Protein AF-A0A924HPS9-F1 (afdb_monomer)

Secondary structure (DSSP, 8-state):
--HHHHHHHHHHHHHHHHHHHHHHHHHHHHHHHHHHHHHTS-GGGHHHHHHHHHHHHHS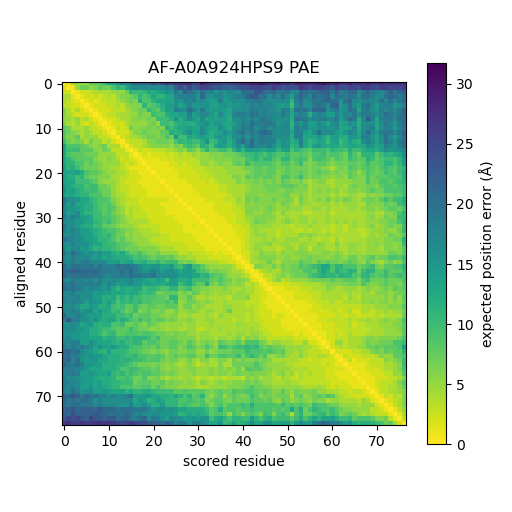HHHHHHHIIIIIHHHHH-

pLDDT: mean 79.34, std 7.2, range [49.47, 89.56]

Solvent-accessible surface area (backbone atoms only — not comparable to full-atom values): 4347 Å² total; per-residue (Å²): 134,62,70,71,57,55,51,52,52,53,51,54,53,52,56,51,49,52,53,52,52,52,52,51,53,55,48,52,53,50,51,54,51,50,46,56,57,52,65,69,51,65,76,94,44,50,67,62,39,52,53,52,47,49,38,30,65,77,34,56,65,65,23,45,52,46,34,69,72,51,40,56,59,69,70,73,107

Sequence (77 aa):
MNISIIFNFKLFTMDGLVFVYLIVAVWILLSIRAIIEISKFSYKMRMKKLIWTNLVIIFPFGGLIAYYLFGKQNLSA

Foldseek 3Di:
DDPVVVVVVVVVVVVVVVVVVVVVVVLVVLLVVLLVVLVPFDPVCVVLSVVLNVLCVVPVVVSSVCCVPPVVVVRVD

Mean predicted aligned error: 8.58 Å

Radius of gyration: 19.3 Å; Cα contacts (8 Å, |Δi|>4): 35; chains: 1; bounding box: 45×17×53 Å

Structure (mmCIF, N/CA/C/O backbone):
data_AF-A0A924HPS9-F1
#
_entry.id   AF-A0A924HPS9-F1
#
loop_
_atom_site.group_PDB
_atom_site.id
_atom_site.type_symbol
_atom_site.label_atom_id
_atom_site.label_alt_id
_atom_site.label_comp_id
_atom_site.label_asym_id
_atom_site.label_entity_id
_atom_site.label_seq_id
_atom_site.pdbx_PDB_ins_code
_atom_site.Cartn_x
_atom_site.Cartn_y
_atom_site.Cartn_z
_atom_site.occupancy
_atom_site.B_iso_or_equiv
_atom_site.auth_seq_id
_atom_site.auth_comp_id
_atom_site.auth_asym_id
_atom_site.auth_atom_id
_atom_site.pdbx_PDB_model_num
ATOM 1 N N . MET A 1 1 ? 29.719 6.924 -33.215 1.00 62.09 1 MET A N 1
ATOM 2 C CA . MET A 1 1 ? 28.765 6.272 -32.288 1.00 62.09 1 MET A CA 1
ATOM 3 C C . MET A 1 1 ? 27.763 5.485 -33.121 1.00 62.09 1 MET A C 1
ATOM 5 O O . MET A 1 1 ? 27.246 6.045 -34.077 1.00 62.09 1 MET A O 1
ATOM 9 N N . ASN A 1 2 ? 27.577 4.190 -32.855 1.00 83.25 2 ASN A N 1
ATOM 10 C CA . ASN A 1 2 ? 26.845 3.284 -33.750 1.00 83.25 2 ASN A CA 1
ATOM 11 C C . ASN A 1 2 ? 25.324 3.405 -33.524 1.00 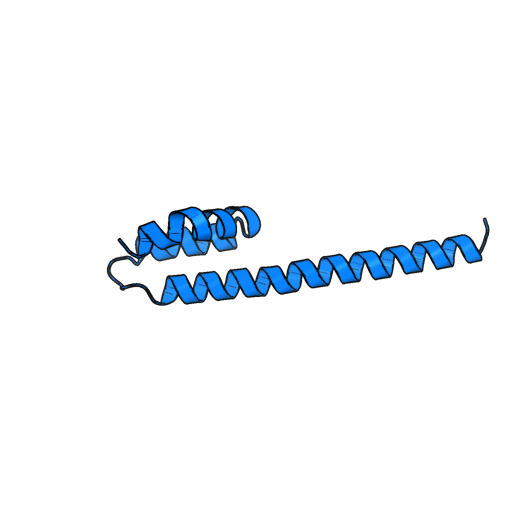83.25 2 ASN A C 1
ATOM 13 O O . ASN A 1 2 ? 24.858 3.241 -32.398 1.00 83.25 2 ASN A O 1
ATOM 17 N N . ILE A 1 3 ? 24.549 3.704 -34.569 1.00 76.62 3 ILE A N 1
ATOM 18 C CA . ILE A 1 3 ? 23.095 3.964 -34.479 1.00 76.62 3 ILE A CA 1
ATOM 19 C C . ILE A 1 3 ? 22.321 2.754 -33.931 1.00 76.62 3 ILE A C 1
ATOM 21 O O . ILE A 1 3 ? 21.374 2.911 -33.160 1.00 76.62 3 ILE A O 1
ATOM 25 N N . SER A 1 4 ? 22.783 1.543 -34.230 1.00 76.69 4 SER A N 1
ATOM 26 C CA . SER A 1 4 ? 22.244 0.284 -33.705 1.00 76.69 4 SER A CA 1
ATOM 27 C C . SER A 1 4 ? 22.451 0.104 -32.193 1.00 76.69 4 SER A C 1
ATOM 29 O O . SER A 1 4 ? 21.622 -0.530 -31.541 1.00 76.69 4 SER A O 1
ATOM 31 N N . ILE A 1 5 ? 23.494 0.703 -31.604 1.00 76.00 5 ILE A N 1
ATOM 32 C CA . ILE A 1 5 ? 23.725 0.684 -30.146 1.00 76.00 5 ILE A CA 1
ATOM 33 C C . ILE A 1 5 ? 22.725 1.606 -29.435 1.00 76.00 5 ILE A C 1
ATOM 35 O O . ILE A 1 5 ? 22.164 1.234 -28.409 1.00 76.00 5 ILE A O 1
ATOM 39 N N . IL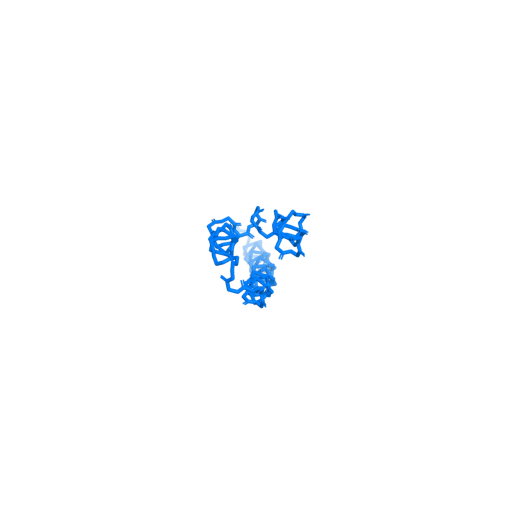E A 1 6 ? 22.442 2.780 -30.009 1.00 75.25 6 ILE A N 1
ATOM 40 C CA . ILE A 1 6 ? 21.479 3.748 -29.454 1.00 75.25 6 ILE A CA 1
ATOM 41 C C . ILE A 1 6 ? 20.064 3.155 -29.445 1.00 75.25 6 ILE A C 1
ATOM 43 O O . ILE A 1 6 ? 19.334 3.306 -28.467 1.00 75.25 6 ILE A O 1
ATOM 47 N N . PHE A 1 7 ? 19.685 2.455 -30.517 1.00 72.81 7 PHE A N 1
ATOM 48 C CA . PHE A 1 7 ? 18.363 1.842 -30.633 1.00 72.81 7 PHE A CA 1
ATOM 49 C C . PHE A 1 7 ? 18.161 0.704 -29.621 1.00 72.81 7 PHE A C 1
ATOM 51 O O . PHE A 1 7 ? 17.142 0.678 -28.935 1.00 72.81 7 PHE A O 1
ATOM 58 N N . ASN A 1 8 ? 19.157 -0.177 -29.457 1.00 72.25 8 ASN A N 1
ATOM 59 C CA . ASN A 1 8 ? 19.120 -1.243 -28.448 1.00 72.25 8 ASN A CA 1
ATOM 60 C C . ASN A 1 8 ? 19.085 -0.694 -27.015 1.00 72.25 8 ASN A C 1
ATOM 62 O O . ASN A 1 8 ? 18.321 -1.185 -26.189 1.00 72.25 8 ASN A O 1
ATOM 66 N N . PHE A 1 9 ? 19.861 0.354 -26.725 1.00 70.88 9 PHE A N 1
ATOM 67 C CA . PHE A 1 9 ? 19.843 0.995 -25.411 1.00 70.88 9 PHE A CA 1
ATOM 68 C C . PHE A 1 9 ? 18.475 1.615 -25.104 1.00 70.88 9 PHE A C 1
ATOM 70 O O . PHE A 1 9 ? 17.927 1.414 -24.022 1.00 70.88 9 PHE A O 1
ATOM 77 N N . LYS A 1 10 ? 17.877 2.311 -26.079 1.00 71.25 10 LYS A N 1
ATOM 78 C CA . LYS A 1 10 ? 16.539 2.891 -25.931 1.00 71.25 10 LYS A CA 1
ATOM 79 C C . LYS A 1 10 ? 15.475 1.810 -25.718 1.00 71.25 10 LYS A C 1
ATOM 81 O O . LYS A 1 10 ? 14.635 1.979 -24.842 1.00 71.25 10 LYS A O 1
ATOM 86 N N . LEU A 1 11 ? 15.536 0.699 -26.453 1.00 69.38 11 LEU A N 1
ATOM 87 C CA . LEU A 1 11 ? 14.615 -0.429 -26.283 1.00 69.38 11 LEU A CA 1
ATOM 88 C C . LEU A 1 11 ? 14.706 -1.018 -24.863 1.00 69.38 11 LEU A C 1
ATOM 90 O O . LEU A 1 11 ? 13.702 -1.056 -24.159 1.00 69.38 11 LEU A O 1
ATOM 94 N N . PHE A 1 12 ? 15.922 -1.306 -24.385 1.00 72.75 12 PHE A N 1
ATOM 95 C CA . PHE A 1 12 ? 16.164 -1.803 -23.025 1.00 72.75 12 PHE A CA 1
ATOM 96 C C . PHE A 1 12 ? 15.620 -0.861 -21.937 1.00 72.75 12 PHE A C 1
ATOM 98 O O . PHE A 1 12 ? 15.022 -1.310 -20.959 1.00 72.75 12 PHE A O 1
ATOM 105 N N . THR A 1 13 ? 15.775 0.458 -22.107 1.00 75.31 13 THR A N 1
ATOM 106 C CA . THR A 1 13 ? 15.212 1.431 -21.153 1.00 75.31 13 THR A CA 1
ATOM 107 C C . THR A 1 13 ? 13.682 1.462 -21.151 1.00 75.31 13 THR A C 1
ATOM 109 O O . THR A 1 13 ? 13.090 1.667 -20.093 1.00 75.31 13 THR A O 1
ATOM 112 N N . MET A 1 14 ? 13.035 1.234 -22.299 1.00 77.38 14 MET A N 1
ATOM 113 C CA . MET A 1 14 ? 11.572 1.185 -22.396 1.00 77.38 14 MET A CA 1
ATOM 114 C C . MET A 1 14 ? 11.022 -0.083 -21.732 1.00 77.38 14 MET A C 1
ATOM 116 O O . MET A 1 14 ? 10.080 0.009 -20.949 1.00 77.38 14 MET A O 1
ATOM 120 N N . ASP A 1 15 ? 11.660 -1.234 -21.952 1.00 80.00 15 ASP A N 1
ATOM 121 C CA . ASP A 1 15 ? 11.280 -2.505 -21.319 1.00 80.00 15 ASP A CA 1
ATOM 122 C C . ASP A 1 15 ? 11.460 -2.458 -19.792 1.00 80.00 15 ASP A C 1
ATOM 124 O O . ASP A 1 15 ? 10.585 -2.883 -19.031 1.00 80.00 15 ASP A O 1
ATOM 128 N N . GLY A 1 16 ? 12.562 -1.862 -19.324 1.00 80.69 16 GLY A N 1
ATOM 129 C CA . GLY A 1 16 ? 12.813 -1.647 -17.899 1.00 80.69 16 GLY A CA 1
ATOM 130 C C . GLY A 1 16 ? 11.765 -0.746 -17.238 1.00 80.69 16 GLY A C 1
ATOM 131 O O . GLY A 1 16 ? 11.291 -1.051 -16.143 1.00 80.69 16 GLY A O 1
ATOM 132 N N . LEU A 1 17 ? 11.347 0.330 -17.912 1.00 84.81 17 LEU A N 1
ATOM 133 C CA . LEU A 1 17 ? 10.278 1.206 -17.424 1.00 84.81 17 LEU A CA 1
ATOM 134 C C . LEU A 1 17 ? 8.946 0.461 -17.308 1.00 84.81 17 LEU A C 1
ATOM 136 O O . LEU A 1 17 ? 8.278 0.576 -16.281 1.00 84.81 17 LEU A O 1
ATOM 140 N N . VAL A 1 18 ? 8.575 -0.335 -18.314 1.00 86.62 18 VAL A N 1
ATOM 141 C CA . VAL A 1 18 ? 7.337 -1.134 -18.291 1.00 86.62 18 VAL A CA 1
ATOM 142 C C . VAL A 1 18 ? 7.331 -2.106 -17.110 1.00 86.62 18 VAL A C 1
ATOM 144 O O . VAL A 1 18 ? 6.329 -2.202 -16.400 1.00 86.62 18 VAL A O 1
ATOM 147 N N . PHE A 1 19 ? 8.454 -2.773 -16.838 1.00 84.50 19 PHE A N 1
ATOM 148 C CA . PHE A 1 19 ? 8.584 -3.669 -15.689 1.00 84.50 19 PHE A CA 1
ATOM 149 C C . PHE A 1 19 ? 8.383 -2.940 -14.350 1.00 84.50 19 PHE A C 1
ATOM 151 O O . PHE A 1 19 ? 7.635 -3.409 -13.489 1.00 84.50 19 PHE A O 1
ATOM 158 N N . VAL A 1 20 ? 8.982 -1.756 -14.190 1.00 86.69 20 VAL A N 1
ATOM 159 C CA . VAL A 1 20 ? 8.796 -0.920 -12.993 1.00 86.69 20 VAL A CA 1
ATOM 160 C C . VAL A 1 20 ? 7.333 -0.496 -12.841 1.00 86.69 20 VAL A C 1
ATOM 162 O O . VAL A 1 20 ? 6.776 -0.609 -11.748 1.00 86.69 20 VAL A O 1
ATOM 165 N N . TYR A 1 21 ? 6.676 -0.073 -13.924 1.00 86.56 21 TYR A N 1
ATOM 166 C CA . TYR A 1 21 ? 5.258 0.295 -13.891 1.00 86.56 21 TYR A CA 1
ATOM 167 C C . TYR A 1 21 ? 4.354 -0.873 -13.490 1.00 86.56 21 TYR A C 1
ATOM 169 O O . TYR A 1 21 ? 3.427 -0.676 -12.704 1.00 86.56 21 TYR A O 1
ATOM 177 N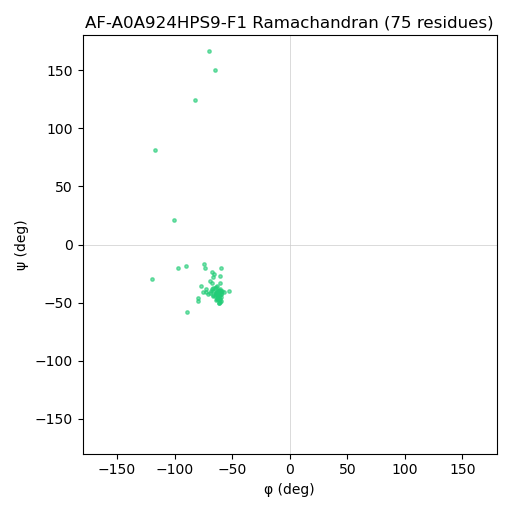 N . LEU A 1 22 ? 4.634 -2.088 -13.967 1.00 88.50 22 LEU A N 1
ATOM 178 C CA . LEU A 1 22 ? 3.887 -3.285 -13.578 1.00 88.50 22 LEU A CA 1
ATOM 179 C C . LEU A 1 22 ? 4.022 -3.582 -12.080 1.00 88.50 22 LEU A C 1
ATOM 181 O O . LEU A 1 22 ? 3.017 -3.846 -11.418 1.00 88.50 22 LEU A O 1
ATOM 185 N N . ILE A 1 23 ? 5.232 -3.480 -11.523 1.00 88.06 23 ILE A N 1
ATOM 186 C CA . ILE A 1 23 ? 5.461 -3.664 -10.082 1.00 88.06 23 ILE A C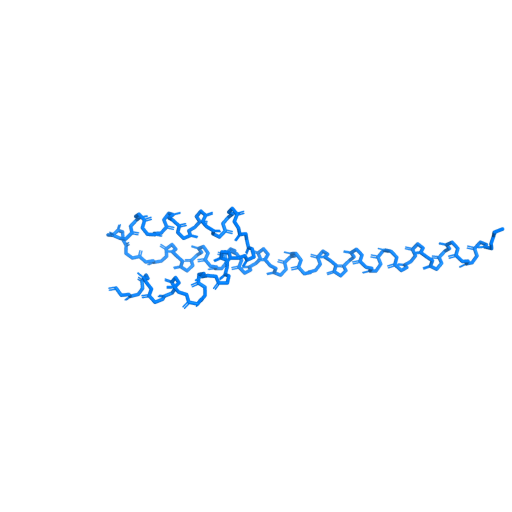A 1
ATOM 187 C C . ILE A 1 23 ? 4.671 -2.630 -9.277 1.00 88.06 23 ILE A C 1
ATOM 189 O O . ILE A 1 23 ? 3.975 -2.984 -8.323 1.00 88.06 23 ILE A O 1
ATOM 193 N N . VAL A 1 24 ? 4.740 -1.359 -9.676 1.00 86.94 24 VAL A N 1
ATOM 194 C CA . VAL A 1 24 ? 4.022 -0.273 -8.999 1.00 86.94 24 VAL A CA 1
ATOM 195 C C . VAL A 1 24 ? 2.506 -0.483 -9.077 1.00 86.94 24 VAL A C 1
ATOM 197 O O . VAL A 1 24 ? 1.817 -0.296 -8.076 1.00 86.94 24 VAL A O 1
ATOM 200 N N . ALA A 1 25 ? 1.976 -0.934 -10.216 1.00 88.12 25 ALA A N 1
ATOM 201 C CA . ALA A 1 25 ? 0.551 -1.214 -10.378 1.00 88.12 25 ALA A CA 1
ATOM 202 C C . ALA A 1 25 ? 0.067 -2.336 -9.443 1.00 88.12 25 ALA A C 1
ATOM 204 O O . ALA A 1 25 ? -0.931 -2.170 -8.738 1.00 88.12 25 ALA A O 1
ATOM 205 N N . VAL A 1 26 ? 0.798 -3.454 -9.377 1.00 88.94 26 VAL A N 1
ATOM 206 C CA . VAL A 1 26 ? 0.497 -4.559 -8.448 1.00 88.94 26 VAL A CA 1
ATOM 207 C C . VAL A 1 26 ? 0.540 -4.074 -7.000 1.00 88.94 26 VAL A C 1
ATOM 209 O O . VAL A 1 26 ? -0.314 -4.426 -6.186 1.00 88.94 26 VAL A O 1
ATOM 212 N N . TRP A 1 27 ? 1.504 -3.225 -6.674 1.00 84.94 27 TRP A N 1
ATOM 213 C CA . TRP A 1 27 ? 1.672 -2.702 -5.328 1.00 84.94 27 TRP A CA 1
ATOM 214 C C . TRP A 1 27 ? 0.543 -1.752 -4.904 1.00 84.94 27 TRP A C 1
ATOM 216 O O . TRP A 1 27 ? 0.035 -1.872 -3.789 1.00 84.94 27 TRP A O 1
ATOM 226 N N . ILE A 1 28 ? 0.057 -0.890 -5.800 1.00 86.38 28 ILE A N 1
ATOM 227 C CA . ILE A 1 28 ? -1.129 -0.054 -5.551 1.00 86.38 28 ILE A CA 1
ATOM 228 C C . ILE A 1 28 ? -2.357 -0.928 -5.260 1.00 86.38 28 ILE A C 1
ATOM 230 O O . ILE A 1 28 ? -3.103 -0.647 -4.318 1.00 86.38 28 ILE A O 1
ATOM 234 N N . LEU A 1 29 ? -2.551 -2.018 -6.011 1.00 89.56 29 LEU A N 1
ATOM 235 C CA . LEU A 1 29 ? -3.651 -2.957 -5.770 1.00 89.56 29 LEU A CA 1
ATOM 236 C C . LEU A 1 29 ? -3.565 -3.598 -4.376 1.00 89.56 29 LEU A C 1
ATOM 238 O O . LEU A 1 29 ? -4.585 -3.728 -3.694 1.00 89.56 29 LEU A O 1
ATOM 242 N N . LEU A 1 30 ? -2.360 -3.960 -3.921 1.00 85.69 30 LEU A N 1
ATOM 243 C CA . LEU A 1 30 ? -2.139 -4.488 -2.571 1.00 85.69 30 LEU A CA 1
ATOM 244 C C . LEU A 1 30 ? -2.458 -3.449 -1.491 1.00 85.69 30 LEU A C 1
ATOM 246 O O . LEU A 1 30 ? -3.129 -3.783 -0.513 1.00 85.69 30 LEU A O 1
ATOM 250 N N . SER A 1 31 ? -2.051 -2.193 -1.686 1.00 83.50 31 SER A N 1
ATOM 251 C CA . SER A 1 31 ? -2.354 -1.093 -0.763 1.00 83.50 31 SER A CA 1
ATOM 252 C C . SER A 1 31 ? -3.858 -0.860 -0.641 1.00 83.50 31 SER A C 1
ATOM 254 O O . SER A 1 31 ? -4.388 -0.806 0.468 1.00 83.50 31 SER A O 1
ATOM 256 N N . ILE A 1 32 ? -4.578 -0.803 -1.767 1.00 87.50 32 ILE A N 1
ATOM 257 C CA . ILE A 1 32 ? -6.041 -0.654 -1.778 1.00 87.50 32 ILE A CA 1
ATOM 258 C C . ILE A 1 32 ? -6.700 -1.820 -1.035 1.00 87.50 32 ILE A C 1
ATOM 260 O O . ILE A 1 32 ? -7.584 -1.612 -0.201 1.00 87.50 32 ILE A O 1
ATOM 264 N N . ARG A 1 33 ? -6.247 -3.051 -1.292 1.00 87.00 33 ARG A N 1
ATOM 265 C CA . ARG A 1 33 ? -6.776 -4.246 -0.630 1.00 87.00 33 ARG A CA 1
ATOM 266 C C . ARG A 1 33 ? -6.5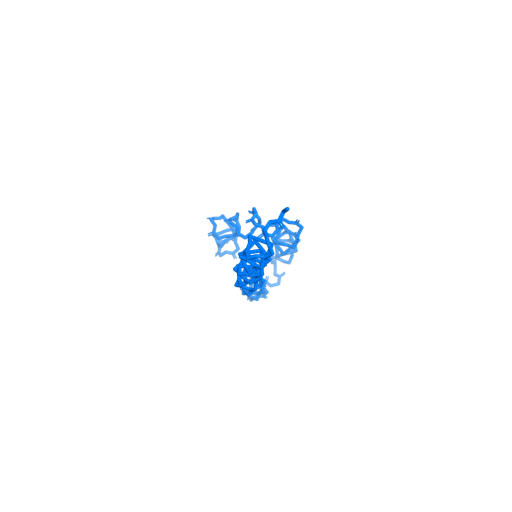70 -4.197 0.884 1.00 87.00 33 ARG A C 1
ATOM 268 O O . ARG A 1 33 ? -7.515 -4.484 1.616 1.00 87.00 33 ARG A O 1
ATOM 275 N N . ALA A 1 34 ? -5.388 -3.789 1.347 1.00 82.25 34 ALA A N 1
ATOM 276 C CA . ALA A 1 34 ? -5.100 -3.616 2.768 1.00 82.25 34 ALA A CA 1
ATOM 277 C C . ALA A 1 34 ? -6.013 -2.559 3.409 1.00 82.25 34 ALA A C 1
ATOM 279 O O . ALA A 1 34 ? -6.589 -2.802 4.465 1.00 82.25 34 ALA A O 1
ATOM 280 N N . ILE A 1 35 ? -6.231 -1.420 2.746 1.00 83.75 35 ILE A N 1
ATOM 281 C CA . ILE A 1 35 ? -7.124 -0.359 3.240 1.00 83.75 35 ILE A CA 1
ATOM 282 C C . ILE A 1 35 ? -8.575 -0.853 3.348 1.00 83.75 35 ILE A C 1
ATOM 284 O O . ILE A 1 35 ? -9.247 -0.576 4.344 1.00 83.75 35 ILE A O 1
ATOM 288 N N . ILE A 1 36 ? -9.063 -1.615 2.363 1.00 85.19 36 ILE A N 1
ATOM 289 C CA . ILE A 1 36 ? -10.404 -2.225 2.403 1.00 85.19 36 ILE A CA 1
ATOM 290 C C . ILE A 1 36 ? -10.508 -3.252 3.539 1.00 85.19 36 ILE A C 1
ATOM 292 O O . ILE A 1 36 ? -11.546 -3.359 4.187 1.00 85.19 36 ILE A O 1
ATOM 296 N N . GLU A 1 37 ? -9.455 -4.020 3.803 1.00 84.12 37 GLU A N 1
ATOM 297 C CA . GLU A 1 37 ? -9.432 -4.970 4.918 1.00 84.12 37 GLU A CA 1
ATOM 298 C C . GLU A 1 37 ? -9.460 -4.233 6.268 1.00 84.12 37 GLU A C 1
ATOM 300 O O . GLU A 1 37 ? -10.284 -4.557 7.123 1.00 84.12 37 GLU A O 1
ATOM 305 N N . ILE A 1 38 ? -8.676 -3.158 6.423 1.00 81.94 38 ILE A N 1
ATOM 306 C CA . ILE A 1 38 ? -8.704 -2.270 7.599 1.00 81.94 38 ILE A CA 1
ATOM 307 C C . ILE A 1 38 ? -10.097 -1.650 7.791 1.00 81.94 38 ILE A C 1
ATOM 309 O O . ILE A 1 38 ? -10.588 -1.541 8.920 1.00 81.94 38 ILE 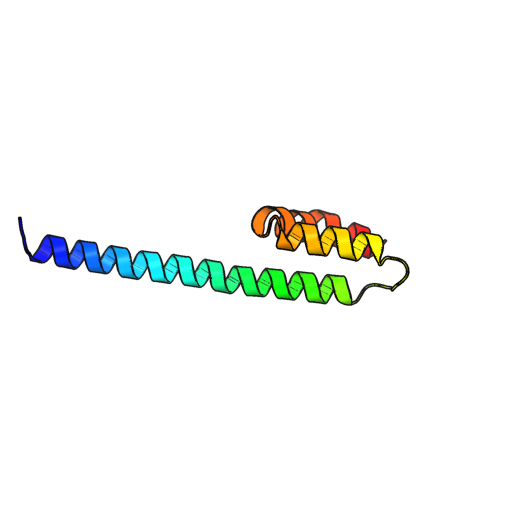A O 1
ATOM 313 N N . SER A 1 39 ? -10.769 -1.244 6.712 1.00 80.06 39 SER A N 1
ATOM 314 C CA . SER A 1 39 ? -12.063 -0.562 6.799 1.00 80.06 39 SER A CA 1
ATOM 315 C C . SER A 1 39 ? -13.188 -1.466 7.316 1.00 80.06 39 SER A C 1
ATOM 317 O O . SER A 1 39 ? -14.108 -0.947 7.952 1.00 80.06 39 SER A O 1
ATOM 319 N N . LYS A 1 40 ? -13.076 -2.794 7.177 1.00 81.56 40 LYS A N 1
ATOM 320 C CA . LYS A 1 40 ? -14.071 -3.778 7.644 1.00 81.56 40 LYS A CA 1
ATOM 321 C C . LYS A 1 40 ? -14.103 -4.005 9.163 1.00 81.56 40 LYS A C 1
ATOM 323 O O . LYS A 1 40 ? -15.091 -4.536 9.660 1.00 81.56 40 LYS A O 1
ATOM 328 N N . PHE A 1 41 ? -13.075 -3.604 9.918 1.00 78.62 41 PHE A N 1
ATOM 329 C CA . PHE A 1 41 ? -13.039 -3.826 11.376 1.00 78.62 41 PHE A CA 1
ATOM 330 C C . PHE A 1 41 ? -14.062 -2.965 12.154 1.00 78.62 41 PHE A C 1
ATOM 332 O O . PHE A 1 41 ? -14.636 -2.017 11.621 1.00 78.62 41 PHE A O 1
ATOM 339 N N . SER A 1 42 ? -14.314 -3.258 13.432 1.00 74.44 42 SER A N 1
ATOM 340 C CA . SER A 1 42 ? -15.331 -2.544 14.230 1.00 74.44 42 SER A CA 1
ATOM 341 C C . SER A 1 42 ? -15.009 -1.055 14.452 1.00 74.44 42 SER A C 1
ATOM 343 O O . SER A 1 42 ? -13.847 -0.652 14.552 1.00 74.44 42 SER A O 1
ATOM 345 N N . TYR A 1 43 ? -16.049 -0.221 14.582 1.00 69.81 43 TYR A N 1
ATOM 346 C CA . TYR A 1 43 ? -15.936 1.224 14.832 1.00 69.81 43 TYR A CA 1
ATOM 347 C C . TYR A 1 43 ? -15.219 1.554 16.154 1.00 69.81 43 TYR A C 1
ATOM 349 O O . TYR A 1 43 ? -14.543 2.576 16.249 1.00 69.81 43 TYR A O 1
ATOM 357 N N . LYS A 1 44 ? -15.269 0.655 17.148 1.00 73.38 44 LYS A N 1
ATOM 358 C CA . LYS A 1 44 ? -14.528 0.805 18.416 1.00 73.38 44 LYS A CA 1
ATOM 359 C C . LYS A 1 44 ? -13.005 0.891 18.220 1.00 73.38 44 LYS A C 1
ATOM 361 O O . LYS A 1 44 ? -12.316 1.436 19.072 1.00 73.38 44 LYS A O 1
ATOM 366 N N . MET A 1 45 ? -12.481 0.424 17.082 1.00 76.38 45 MET A N 1
ATOM 367 C CA . MET A 1 45 ? -11.053 0.467 16.743 1.00 76.38 45 MET A CA 1
ATOM 368 C C . MET A 1 45 ? -10.681 1.604 15.777 1.00 76.38 45 MET A C 1
ATOM 370 O O . MET A 1 45 ? -9.649 1.540 15.108 1.00 76.38 45 MET A O 1
ATOM 374 N N . ARG A 1 46 ? -11.502 2.661 15.680 1.00 76.75 46 ARG A N 1
ATOM 375 C CA . ARG A 1 46 ? -11.316 3.764 14.718 1.00 76.75 46 ARG A CA 1
ATOM 376 C C . ARG A 1 46 ? -9.919 4.401 14.772 1.00 76.75 46 ARG A C 1
ATOM 378 O O . ARG A 1 46 ? -9.354 4.666 13.716 1.00 76.75 46 ARG A O 1
ATOM 385 N N . MET A 1 47 ? -9.335 4.586 15.961 1.00 78.88 47 MET A N 1
ATOM 386 C CA . MET A 1 47 ? -7.960 5.099 16.102 1.00 78.88 47 MET A CA 1
ATOM 387 C C . MET A 1 47 ? -6.914 4.147 15.506 1.00 78.88 47 MET A C 1
ATOM 389 O O . MET A 1 47 ? -6.085 4.578 14.710 1.00 78.88 47 MET A O 1
ATOM 393 N N . LYS A 1 48 ? -6.987 2.844 15.819 1.00 78.81 48 LYS A N 1
ATOM 394 C CA . LYS A 1 48 ? -6.070 1.835 15.262 1.00 78.81 48 LYS A CA 1
ATOM 395 C C . LYS A 1 48 ? -6.185 1.749 13.735 1.00 78.81 48 LYS A C 1
ATOM 397 O O . LYS A 1 48 ? -5.164 1.646 13.063 1.00 78.81 48 LYS A O 1
ATOM 402 N N . LYS A 1 49 ? -7.401 1.853 13.179 1.00 79.75 49 LYS A N 1
ATOM 403 C CA . LYS A 1 49 ? -7.610 1.900 11.721 1.00 79.75 49 LYS A CA 1
ATOM 404 C C . LYS A 1 49 ? -6.890 3.077 11.078 1.00 79.75 49 LYS A C 1
ATOM 406 O O . LYS A 1 49 ? -6.199 2.888 10.0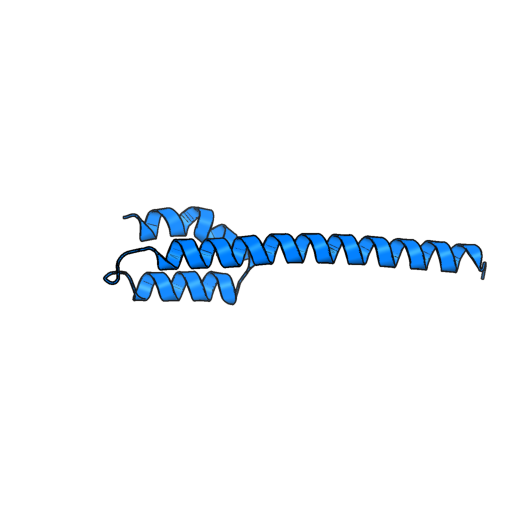89 1.00 79.75 49 LYS A O 1
ATOM 411 N N . LEU A 1 50 ? -7.047 4.277 11.637 1.00 81.38 50 LEU A N 1
ATOM 412 C CA . LEU A 1 50 ? -6.423 5.481 11.087 1.00 81.38 50 LEU A CA 1
ATOM 413 C C . LEU A 1 50 ? -4.896 5.393 11.116 1.00 81.38 50 LEU A C 1
ATOM 415 O O . LEU A 1 50 ? -4.259 5.765 10.137 1.00 81.38 50 LEU A O 1
ATOM 419 N N . ILE A 1 51 ? -4.322 4.846 12.191 1.00 85.44 51 ILE A N 1
ATOM 420 C CA . ILE A 1 51 ? -2.874 4.631 12.297 1.00 85.44 51 ILE A CA 1
ATOM 421 C C . ILE A 1 51 ? -2.399 3.673 11.201 1.00 85.44 51 ILE A C 1
ATOM 423 O O . ILE A 1 51 ? -1.480 4.015 10.465 1.00 85.44 51 ILE A O 1
ATOM 427 N N . TRP A 1 52 ? -3.048 2.515 11.039 1.00 83.75 52 TRP A N 1
ATOM 428 C CA . TRP A 1 52 ? -2.650 1.533 10.025 1.00 83.75 52 TRP A CA 1
ATOM 429 C C . TRP A 1 52 ? -2.856 2.032 8.594 1.00 83.75 52 TRP A C 1
ATOM 431 O O . TRP A 1 52 ? -1.977 1.844 7.758 1.00 83.75 52 TRP A O 1
ATOM 441 N N . THR A 1 53 ? -3.958 2.727 8.314 1.00 82.69 53 THR A N 1
ATOM 442 C CA . THR A 1 53 ? -4.209 3.331 6.999 1.00 82.69 53 THR A CA 1
ATOM 443 C C . THR A 1 53 ? -3.171 4.405 6.678 1.00 82.69 53 THR A C 1
ATOM 445 O O . THR A 1 53 ? -2.589 4.377 5.598 1.00 82.69 53 THR A O 1
ATOM 448 N N . ASN A 1 54 ? -2.874 5.314 7.612 1.00 84.19 54 ASN A N 1
ATOM 449 C CA . ASN A 1 54 ? -1.848 6.339 7.401 1.00 84.19 54 ASN A CA 1
ATOM 450 C C . ASN A 1 54 ? -0.455 5.727 7.244 1.00 84.19 54 ASN A C 1
ATOM 452 O O . ASN A 1 54 ? 0.328 6.201 6.431 1.00 84.19 54 ASN A O 1
ATOM 456 N N . LEU A 1 55 ? -0.152 4.659 7.978 1.0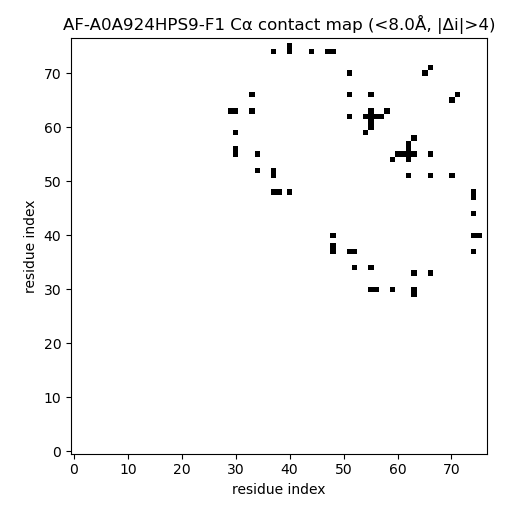0 84.62 55 LEU A N 1
ATOM 457 C CA . LEU A 1 55 ? 1.131 3.973 7.895 1.00 84.62 55 LEU A CA 1
ATOM 458 C C . LEU A 1 55 ? 1.308 3.268 6.537 1.00 84.62 55 LEU A C 1
ATOM 460 O O . LEU A 1 55 ? 2.382 3.360 5.952 1.00 84.62 55 LEU A O 1
ATOM 464 N N . VAL A 1 56 ? 0.245 2.668 5.987 1.00 84.12 56 VAL A N 1
ATOM 465 C CA . VAL A 1 56 ? 0.220 2.110 4.619 1.00 84.12 56 VAL A CA 1
ATOM 466 C C . VAL A 1 56 ? 0.271 3.205 3.545 1.00 84.12 56 VAL A C 1
ATOM 468 O O . VAL A 1 56 ? 0.834 2.979 2.483 1.00 84.12 56 VAL A O 1
ATOM 471 N N . ILE A 1 57 ? -0.277 4.397 3.782 1.00 79.75 57 ILE A N 1
ATOM 472 C CA . ILE A 1 57 ? -0.242 5.492 2.794 1.00 79.75 57 ILE A CA 1
ATOM 473 C C . ILE A 1 57 ? 1.116 6.210 2.784 1.00 79.75 57 ILE A C 1
ATOM 475 O O . ILE A 1 57 ? 1.662 6.457 1.713 1.00 79.75 57 ILE A O 1
ATOM 479 N N . ILE A 1 58 ? 1.663 6.549 3.957 1.00 81.25 58 ILE A N 1
ATOM 480 C CA . ILE A 1 58 ? 2.920 7.308 4.089 1.00 81.25 58 ILE A CA 1
ATOM 481 C C . ILE A 1 58 ? 4.123 6.416 3.781 1.00 81.25 58 ILE A C 1
ATOM 483 O O . ILE A 1 58 ? 5.057 6.839 3.105 1.00 81.25 58 ILE A O 1
ATOM 487 N N . PHE A 1 59 ? 4.092 5.170 4.256 1.00 83.81 59 PHE A N 1
ATOM 488 C CA . PHE A 1 59 ? 5.107 4.164 3.975 1.00 83.81 59 PHE A CA 1
ATOM 489 C C . PHE A 1 59 ? 4.473 3.004 3.216 1.00 83.81 59 PHE A C 1
ATOM 491 O O . PHE A 1 59 ? 4.178 1.968 3.797 1.00 83.81 59 PHE A O 1
ATOM 498 N N . PRO A 1 60 ? 4.282 3.114 1.901 1.00 69.88 60 PRO A N 1
ATOM 499 C CA . PRO A 1 60 ? 3.542 2.092 1.172 1.00 69.88 60 PRO A CA 1
ATOM 500 C C . PRO A 1 60 ? 4.247 0.729 1.132 1.00 69.88 60 PRO A C 1
ATOM 502 O O . PRO A 1 60 ? 3.576 -0.293 1.068 1.00 69.88 60 PRO A O 1
ATOM 505 N N . PHE A 1 61 ? 5.580 0.659 1.248 1.00 77.56 61 PHE A N 1
ATOM 506 C CA . PHE A 1 61 ? 6.299 -0.623 1.251 1.00 77.56 61 PHE A CA 1
ATOM 507 C C . PHE A 1 61 ? 6.399 -1.140 2.684 1.00 77.56 61 PHE A C 1
ATOM 509 O O . PHE A 1 61 ? 5.878 -2.206 3.006 1.00 77.56 61 PHE A O 1
ATOM 516 N N . GLY A 1 62 ? 7.006 -0.344 3.568 1.00 81.19 62 GLY A N 1
ATOM 517 C CA . GLY A 1 62 ? 7.176 -0.709 4.975 1.00 81.19 62 GLY A CA 1
ATOM 518 C C . GLY A 1 62 ? 5.848 -0.880 5.711 1.00 81.19 62 GLY A C 1
ATOM 519 O O . GLY A 1 62 ? 5.706 -1.772 6.539 1.00 81.19 62 GLY A O 1
ATOM 520 N N . GLY A 1 63 ? 4.851 -0.074 5.370 1.00 81.25 63 GLY A N 1
ATOM 521 C CA . GLY A 1 63 ? 3.544 -0.087 5.998 1.00 81.25 63 GLY A CA 1
ATOM 522 C C . GLY A 1 63 ? 2.646 -1.224 5.548 1.00 81.25 63 GLY A C 1
ATOM 523 O O . GLY A 1 63 ? 1.965 -1.802 6.392 1.00 81.25 63 GLY A O 1
ATOM 524 N N . LEU A 1 64 ? 2.705 -1.629 4.274 1.00 81.88 64 LEU A N 1
ATOM 525 C CA . LEU A 1 64 ? 2.070 -2.875 3.832 1.00 81.88 64 LEU A CA 1
ATOM 526 C C . LEU A 1 64 ? 2.683 -4.088 4.533 1.00 81.88 64 LEU A C 1
ATOM 528 O O . LEU A 1 64 ? 1.945 -4.936 5.032 1.00 81.88 64 LEU A O 1
ATOM 532 N N . ILE A 1 65 ? 4.016 -4.153 4.609 1.00 83.06 65 ILE A N 1
ATOM 533 C CA . ILE A 1 65 ? 4.735 -5.246 5.280 1.00 83.06 65 ILE A CA 1
ATOM 534 C C . ILE A 1 65 ? 4.361 -5.293 6.765 1.00 83.06 65 ILE A C 1
ATOM 536 O O . ILE A 1 65 ? 3.947 -6.336 7.270 1.00 83.06 65 ILE A O 1
ATOM 540 N N . ALA A 1 66 ? 4.436 -4.156 7.459 1.00 83.00 66 ALA A N 1
ATOM 541 C CA . ALA A 1 66 ? 4.067 -4.060 8.866 1.00 83.00 66 ALA A CA 1
ATOM 542 C C . ALA A 1 66 ? 2.592 -4.426 9.098 1.00 83.00 66 ALA A C 1
ATOM 544 O O . ALA A 1 66 ? 2.274 -5.104 10.077 1.00 83.00 66 ALA A O 1
ATOM 545 N N . TYR A 1 67 ? 1.690 -4.026 8.195 1.00 82.62 67 TYR A N 1
ATOM 546 C CA . TYR A 1 67 ? 0.269 -4.354 8.292 1.00 82.62 67 TYR A CA 1
ATOM 547 C C . TYR A 1 67 ? 0.028 -5.859 8.162 1.00 82.62 67 TYR A C 1
ATOM 549 O O . TYR A 1 67 ? -0.708 -6.437 8.965 1.00 82.62 67 TYR A O 1
ATOM 557 N N . TYR A 1 68 ? 0.686 -6.501 7.196 1.00 80.56 68 TYR A N 1
ATOM 558 C CA . TYR A 1 68 ? 0.541 -7.935 6.965 1.00 80.56 68 TYR A CA 1
ATOM 559 C C . TYR A 1 68 ? 1.110 -8.773 8.117 1.00 80.56 68 TYR A C 1
ATOM 561 O O . TYR A 1 68 ? 0.515 -9.783 8.486 1.00 80.56 68 TYR A O 1
ATOM 569 N N . LEU A 1 69 ? 2.231 -8.341 8.704 1.00 81.50 69 LEU A N 1
ATOM 570 C CA . LEU A 1 69 ? 2.899 -9.053 9.796 1.00 81.50 69 LEU A CA 1
ATOM 571 C C . LEU A 1 69 ? 2.235 -8.816 11.159 1.00 81.50 69 LEU A C 1
ATOM 573 O O . LEU A 1 69 ? 1.962 -9.767 11.887 1.00 81.50 69 LEU A O 1
ATOM 577 N N . PHE A 1 70 ? 1.960 -7.557 11.508 1.00 80.69 70 PHE A N 1
ATOM 578 C CA . PHE A 1 70 ? 1.550 -7.162 12.862 1.00 80.69 70 PHE A CA 1
ATOM 579 C C . PHE A 1 70 ? 0.165 -6.516 12.917 1.00 80.69 70 PHE A C 1
ATOM 581 O O . PHE A 1 70 ? -0.525 -6.611 13.935 1.00 80.69 70 PHE A O 1
ATOM 588 N N . GLY A 1 71 ? -0.258 -5.839 11.848 1.00 70.56 71 GLY A N 1
ATOM 589 C CA . GLY A 1 71 ? -1.528 -5.112 11.814 1.00 70.56 71 GLY A CA 1
ATOM 590 C C . GLY A 1 71 ? -2.741 -6.026 11.832 1.00 70.56 71 GLY A C 1
ATOM 591 O O . GLY A 1 71 ? -3.685 -5.772 12.580 1.00 70.56 71 GLY A O 1
ATOM 592 N N . LYS A 1 72 ? -2.690 -7.130 11.084 1.00 74.00 72 LYS A N 1
ATOM 593 C CA . LYS A 1 72 ? -3.796 -8.089 11.001 1.00 74.00 72 LYS A CA 1
ATOM 594 C C . LYS A 1 72 ? -4.150 -8.703 12.361 1.00 74.00 72 LYS A C 1
ATOM 596 O O . LYS A 1 72 ? -5.327 -8.777 12.690 1.00 74.00 72 LYS A O 1
ATOM 601 N N . GLN A 1 73 ? -3.144 -9.043 13.171 1.00 72.81 73 GLN A N 1
ATOM 602 C CA . GLN A 1 73 ? -3.333 -9.581 14.526 1.00 72.81 73 GLN A CA 1
ATOM 603 C C . GLN A 1 73 ? -3.803 -8.504 15.523 1.00 72.81 73 GLN A C 1
ATOM 605 O O . GLN A 1 73 ? -4.664 -8.763 16.355 1.00 72.81 73 GLN A O 1
ATOM 610 N N . ASN A 1 74 ? -3.293 -7.271 15.411 1.00 68.94 74 ASN A N 1
ATOM 611 C CA . ASN A 1 74 ? -3.642 -6.156 16.308 1.00 68.94 74 ASN A CA 1
ATOM 612 C C . ASN A 1 74 ? -5.042 -5.556 16.096 1.00 68.94 74 ASN A C 1
ATOM 614 O O . ASN A 1 74 ? -5.533 -4.828 16.968 1.00 68.94 74 ASN A O 1
ATOM 618 N N . LEU A 1 75 ? -5.625 -5.773 14.914 1.00 66.50 75 LEU A N 1
ATOM 619 C CA . LEU A 1 75 ? -6.984 -5.361 14.550 1.00 66.50 75 LEU A CA 1
ATOM 620 C C . LEU A 1 75 ? -8.006 -6.497 14.727 1.00 66.50 75 LEU A C 1
ATOM 622 O O . LEU A 1 75 ? -9.197 -6.209 14.816 1.00 66.50 75 LEU A O 1
ATOM 626 N N . SER A 1 76 ? -7.567 -7.763 14.774 1.00 60.12 76 SER A N 1
ATOM 627 C CA . SER A 1 76 ? -8.433 -8.917 15.064 1.00 60.12 76 SER A CA 1
ATOM 628 C C . SER A 1 76 ? -8.539 -9.268 16.551 1.00 60.12 76 SER A C 1
ATOM 630 O O . SER A 1 76 ? -9.450 -10.009 16.908 1.00 60.12 76 SER A O 1
ATOM 632 N N . ALA A 1 77 ? -7.602 -8.792 17.378 1.00 49.47 77 ALA A N 1
ATOM 633 C CA . ALA A 1 77 ? -7.611 -8.918 18.838 1.00 49.47 77 ALA A CA 1
ATOM 634 C C . ALA A 1 77 ? -8.388 -7.769 19.498 1.00 49.47 77 ALA A C 1
ATOM 636 O O . ALA A 1 77 ? -9.168 -8.057 20.430 1.00 49.47 77 ALA A O 1
#